Protein AF-A0A7X7UUX5-F1 (afdb_monomer_lite)

Radius of gyration: 20.51 Å; chains: 1; bounding box: 48×49×44 Å

Sequence (109 aa):
MATSIILNQLLIFGILVVIGSLASWRKIITPELRDNLSRIVIDITLPFLIFSTFANTSMSGELLRNSLLIFVLAYVNLFFLYLLGSLSSRIIGLKGAQKVVHTLHTMFG

Foldseek 3Di:
DVVVVVVVVVVVVVVVVVVVVVCVVVCVCPPVNVVVVVCCCVVPVVVVVVVVVVVPDDDDPVVVVVVVVVVVVLVVLLVVQLVVLQVVCVVVVPDDPRSVVSSVVSSPD

Secondary structure (DSSP, 8-state):
-HHHHHHHHHHHHHHHHHHHHHHHHTT-S-HHHHHHHHHHIIIIIHHHHHHHHHHHS---HHHHHHHHHHHHHHHHHHHHHHHHHHHHHHHHT--THHHHHHHHHHHH-

pLDDT: mean 89.73, std 6.49, range [61.72, 96.75]

Structure (mmCIF, N/CA/C/O backbone):
data_AF-A0A7X7UUX5-F1
#
_entry.id   AF-A0A7X7UUX5-F1
#
loop_
_atom_site.group_PDB
_atom_site.id
_atom_site.type_symbol
_atom_site.label_atom_id
_atom_site.label_alt_id
_atom_site.label_comp_id
_atom_site.label_asym_id
_atom_site.label_entity_id
_atom_site.label_seq_id
_atom_site.pdbx_PDB_ins_code
_atom_site.Cartn_x
_atom_site.Cartn_y
_atom_site.Cartn_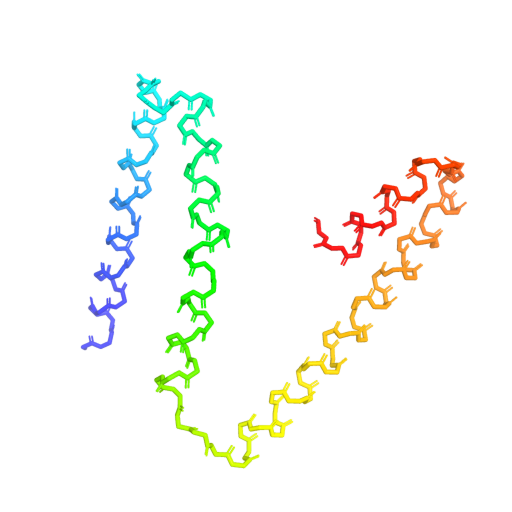z
_atom_site.occupancy
_atom_site.B_iso_or_equiv
_atom_site.auth_seq_id
_atom_site.auth_comp_id
_atom_site.auth_asym_id
_atom_site.auth_atom_id
_atom_site.pdbx_PDB_model_num
ATOM 1 N N . MET A 1 1 ? 29.390 4.945 -11.406 1.00 61.72 1 MET A N 1
ATOM 2 C CA . MET A 1 1 ? 28.271 4.819 -12.370 1.00 61.72 1 MET A CA 1
ATOM 3 C C . MET A 1 1 ? 26.932 4.537 -11.684 1.00 61.72 1 MET A C 1
ATOM 5 O O . MET A 1 1 ? 25.976 5.231 -11.985 1.00 61.72 1 MET A O 1
ATOM 9 N N . ALA A 1 2 ? 26.831 3.600 -10.731 1.00 63.78 2 ALA A N 1
ATOM 10 C CA . ALA A 1 2 ? 25.574 3.361 -9.998 1.00 63.78 2 ALA A CA 1
ATOM 11 C C . ALA A 1 2 ? 25.114 4.571 -9.151 1.00 63.78 2 ALA A C 1
ATOM 13 O O . ALA A 1 2 ? 23.951 4.958 -9.203 1.00 63.78 2 ALA A O 1
ATOM 14 N N . THR A 1 3 ? 26.038 5.235 -8.447 1.00 75.81 3 THR A N 1
ATOM 15 C CA . THR A 1 3 ? 25.730 6.403 -7.597 1.00 75.81 3 THR A CA 1
ATOM 16 C C . THR A 1 3 ? 25.123 7.569 -8.378 1.00 75.81 3 THR A C 1
ATOM 18 O O . THR A 1 3 ? 24.194 8.207 -7.899 1.00 75.81 3 THR A O 1
ATOM 21 N N . SER A 1 4 ? 25.593 7.826 -9.604 1.00 78.81 4 SER A N 1
ATOM 22 C CA . SER A 1 4 ? 25.048 8.886 -10.462 1.00 78.81 4 SER A CA 1
ATOM 23 C C . SER A 1 4 ? 23.641 8.565 -10.974 1.00 78.81 4 SER A C 1
ATOM 25 O O . SER A 1 4 ? 22.834 9.475 -11.126 1.00 78.81 4 SER A O 1
ATOM 27 N N . ILE A 1 5 ? 23.322 7.283 -11.195 1.00 81.12 5 ILE A N 1
ATOM 28 C CA . ILE A 1 5 ? 21.976 6.848 -11.606 1.00 81.12 5 ILE A CA 1
ATOM 29 C C . ILE A 1 5 ? 20.987 7.047 -10.456 1.00 81.12 5 ILE A C 1
ATOM 31 O O . ILE A 1 5 ? 19.923 7.629 -10.659 1.00 81.12 5 ILE A O 1
ATOM 35 N N . ILE A 1 6 ? 21.362 6.626 -9.246 1.00 86.75 6 ILE A N 1
ATOM 36 C CA . ILE A 1 6 ? 20.526 6.790 -8.050 1.00 86.75 6 ILE A CA 1
ATOM 37 C C . ILE A 1 6 ? 20.307 8.278 -7.754 1.00 86.75 6 ILE A C 1
ATOM 39 O O . ILE A 1 6 ? 19.177 8.692 -7.503 1.00 86.75 6 ILE A O 1
ATOM 43 N N . LEU A 1 7 ? 21.359 9.101 -7.852 1.00 90.50 7 LEU A N 1
ATOM 44 C CA . LEU A 1 7 ? 21.253 10.547 -7.652 1.00 90.50 7 LEU A CA 1
ATOM 45 C C . LEU A 1 7 ? 20.288 11.188 -8.661 1.00 90.50 7 LEU A C 1
ATOM 47 O O . LEU A 1 7 ? 19.458 12.008 -8.281 1.00 90.50 7 LEU A O 1
ATOM 51 N N . ASN A 1 8 ? 20.352 10.783 -9.932 1.00 91.19 8 ASN A N 1
ATOM 52 C CA . ASN A 1 8 ? 19.456 11.298 -10.965 1.00 91.19 8 ASN A CA 1
ATOM 53 C C . ASN A 1 8 ? 17.994 10.883 -10.730 1.00 91.19 8 ASN A C 1
ATOM 55 O O . ASN A 1 8 ? 17.095 11.711 -10.845 1.00 91.19 8 ASN A O 1
ATOM 59 N N . GLN A 1 9 ? 17.743 9.626 -10.348 1.00 87.69 9 GLN A N 1
ATOM 60 C CA . GLN A 1 9 ? 16.394 9.164 -9.998 1.00 87.69 9 GLN A CA 1
ATOM 61 C C . GLN A 1 9 ? 15.829 9.929 -8.799 1.00 87.69 9 GLN A C 1
ATOM 63 O O . GLN A 1 9 ? 14.672 10.348 -8.829 1.00 87.69 9 GLN A O 1
ATOM 68 N N . LEU A 1 10 ? 16.654 10.166 -7.776 1.00 91.94 10 LEU A N 1
ATOM 69 C CA . LEU A 1 10 ? 16.261 10.934 -6.601 1.00 91.94 10 LEU A CA 1
ATOM 70 C C . LEU A 1 10 ? 15.935 12.391 -6.960 1.00 91.94 10 LEU A C 1
ATOM 72 O O . LEU A 1 10 ? 14.939 12.929 -6.480 1.00 91.94 10 LEU A O 1
ATOM 76 N N . LEU A 1 11 ? 16.730 13.018 -7.834 1.00 93.62 11 LEU A N 1
ATOM 77 C CA . LEU A 1 11 ? 16.465 14.375 -8.320 1.00 93.62 11 LEU A CA 1
ATOM 78 C C . LEU A 1 11 ? 15.158 14.456 -9.114 1.00 93.62 11 LEU A C 1
ATOM 80 O O . LEU A 1 11 ? 14.368 15.367 -8.878 1.00 93.62 11 LEU A O 1
ATOM 84 N N . ILE A 1 12 ? 14.890 13.491 -10.001 1.00 93.44 12 ILE A N 1
ATOM 85 C CA . ILE A 1 12 ? 13.621 13.416 -10.742 1.00 93.44 12 ILE A CA 1
ATOM 86 C C . ILE A 1 12 ? 12.443 13.279 -9.771 1.00 93.44 12 ILE A C 1
ATOM 88 O O . ILE A 1 12 ? 11.462 14.014 -9.891 1.00 93.44 12 ILE A O 1
ATOM 92 N N . PHE A 1 13 ? 12.554 12.400 -8.771 1.00 91.69 13 PHE A N 1
ATOM 93 C CA . PHE A 1 13 ? 11.546 12.269 -7.717 1.00 91.69 13 PHE A CA 1
ATOM 94 C C . PHE A 1 13 ? 11.330 13.585 -6.966 1.00 91.69 13 PHE A C 1
ATOM 96 O O . PHE A 1 13 ? 10.190 14.004 -6.775 1.00 91.69 13 PHE A O 1
ATOM 103 N N . GLY A 1 14 ? 12.410 14.272 -6.590 1.00 94.50 14 GLY A N 1
ATOM 104 C CA . GLY A 1 14 ? 12.340 15.570 -5.925 1.00 94.50 14 GLY A CA 1
ATOM 105 C C . GLY A 1 14 ? 11.609 16.619 -6.765 1.00 94.50 14 GLY A C 1
ATOM 106 O O . GLY A 1 14 ? 10.715 17.296 -6.261 1.00 94.50 14 GLY A O 1
ATOM 107 N N . ILE A 1 15 ? 11.923 16.711 -8.059 1.00 95.88 15 ILE A N 1
ATOM 108 C CA . ILE A 1 15 ? 11.256 17.636 -8.987 1.00 95.88 15 ILE A CA 1
ATOM 109 C C . ILE A 1 15 ? 9.758 17.323 -9.086 1.00 95.88 15 ILE A C 1
ATOM 111 O O . ILE A 1 15 ? 8.937 18.236 -8.988 1.00 95.88 15 ILE A O 1
ATOM 115 N N . LEU A 1 16 ? 9.385 16.046 -9.224 1.00 92.81 16 LEU A N 1
ATOM 116 C CA . LEU A 1 16 ? 7.981 15.625 -9.280 1.00 92.81 16 LEU A CA 1
ATOM 117 C C . LEU A 1 16 ? 7.217 16.015 -8.009 1.00 92.81 16 LEU A C 1
ATOM 119 O O . LEU A 1 16 ? 6.109 16.550 -8.099 1.00 92.81 16 LEU A O 1
ATOM 123 N N . VAL A 1 17 ? 7.821 15.814 -6.834 1.00 92.44 17 VAL A N 1
ATOM 124 C CA . VAL A 1 17 ? 7.225 16.206 -5.548 1.00 92.44 17 VAL A CA 1
ATOM 125 C C . VAL A 1 17 ? 7.028 17.719 -5.472 1.00 92.44 17 VAL A C 1
ATOM 127 O O . VAL A 1 17 ? 5.957 18.172 -5.065 1.00 92.44 17 VAL A O 1
ATOM 130 N N . VAL A 1 18 ? 8.016 18.512 -5.893 1.00 95.00 18 VAL A N 1
ATOM 131 C CA . VAL A 1 18 ? 7.924 19.981 -5.888 1.00 95.00 18 VAL A CA 1
ATOM 132 C C . VAL A 1 18 ? 6.816 20.467 -6.820 1.00 95.00 18 VAL A C 1
ATOM 134 O O . VAL A 1 18 ? 5.994 21.285 -6.409 1.00 95.00 18 VAL A O 1
ATOM 137 N N . ILE A 1 19 ? 6.738 19.942 -8.044 1.00 93.75 19 ILE A N 1
ATOM 138 C CA . ILE A 1 19 ? 5.696 20.317 -9.011 1.00 93.75 19 ILE A CA 1
ATOM 139 C C . ILE A 1 19 ? 4.308 19.962 -8.470 1.00 93.75 19 ILE A C 1
ATOM 141 O O . ILE A 1 19 ? 3.419 20.816 -8.464 1.00 93.75 19 ILE A O 1
ATOM 145 N N . GLY A 1 20 ? 4.125 18.739 -7.962 1.00 87.38 20 GLY A N 1
ATOM 146 C CA . GLY A 1 20 ? 2.856 18.308 -7.373 1.00 87.38 20 GLY A CA 1
ATOM 147 C C . GLY A 1 20 ? 2.448 19.162 -6.169 1.00 87.38 20 GLY A C 1
ATOM 148 O O . GLY A 1 20 ? 1.291 19.571 -6.052 1.00 87.38 20 GLY A O 1
ATOM 149 N N . SER A 1 21 ? 3.412 19.513 -5.316 1.00 89.06 21 SER A N 1
ATOM 150 C CA . SER A 1 21 ? 3.186 20.363 -4.141 1.00 89.06 21 SER A CA 1
ATOM 151 C C . SER A 1 21 ? 2.796 21.788 -4.533 1.00 89.06 21 SER A C 1
ATOM 153 O O . SER A 1 21 ? 1.840 22.334 -3.986 1.00 89.06 21 SER A O 1
ATOM 155 N N . LEU A 1 22 ? 3.477 22.385 -5.516 1.00 92.31 22 LEU A N 1
ATOM 156 C CA . LEU A 1 22 ? 3.151 23.720 -6.028 1.00 92.31 22 LEU A CA 1
ATOM 157 C C . LEU A 1 22 ? 1.782 23.752 -6.722 1.00 92.31 22 LEU A C 1
ATOM 159 O O . LEU A 1 22 ? 1.027 24.707 -6.536 1.00 92.31 22 LEU A O 1
ATOM 163 N N . ALA A 1 23 ? 1.438 22.713 -7.486 1.00 86.94 23 ALA A N 1
ATOM 164 C CA . ALA A 1 23 ? 0.133 22.585 -8.134 1.00 86.94 23 ALA A CA 1
ATOM 165 C C . ALA A 1 23 ? -1.010 22.456 -7.111 1.00 86.94 23 ALA A C 1
ATOM 167 O O . ALA A 1 23 ? -2.063 23.080 -7.270 1.00 86.94 23 ALA A O 1
ATOM 168 N N . SER A 1 24 ? -0.780 21.701 -6.033 1.00 85.50 24 SER A N 1
ATOM 169 C CA . SER A 1 24 ? -1.703 21.597 -4.899 1.00 85.50 24 SER A CA 1
ATOM 170 C C . SER A 1 24 ? -1.841 22.934 -4.160 1.00 85.50 24 SER A C 1
ATOM 172 O O . SER A 1 24 ? -2.952 23.417 -3.942 1.00 85.50 24 SER A O 1
ATOM 174 N N . TRP A 1 25 ? -0.721 23.602 -3.860 1.00 85.75 25 TRP A N 1
ATOM 175 C CA . TRP A 1 25 ? -0.711 24.885 -3.151 1.00 85.75 25 TRP A CA 1
ATOM 176 C C . TRP A 1 25 ? -1.423 26.003 -3.924 1.00 85.75 25 TRP A C 1
ATOM 178 O O . TRP A 1 25 ? -2.146 26.806 -3.335 1.00 85.75 25 TRP A O 1
ATOM 188 N N . ARG A 1 26 ? -1.301 26.018 -5.256 1.00 87.75 26 ARG A N 1
ATOM 189 C CA . ARG A 1 26 ? -2.018 26.958 -6.132 1.00 87.75 26 ARG A CA 1
ATOM 190 C C . ARG A 1 26 ? -3.490 26.595 -6.370 1.00 87.75 26 ARG A C 1
ATOM 192 O O . ARG A 1 26 ? -4.137 27.261 -7.173 1.00 87.75 26 ARG A O 1
ATOM 199 N N . LYS A 1 27 ? -4.024 25.563 -5.699 1.00 82.94 27 LYS A N 1
ATOM 200 C CA . LYS A 1 27 ? -5.397 25.040 -5.867 1.00 82.94 27 LYS A CA 1
ATOM 201 C C . LYS A 1 27 ? -5.748 24.663 -7.313 1.00 82.94 27 LYS A C 1
ATOM 203 O O . LYS A 1 27 ? -6.921 24.615 -7.669 1.00 82.94 27 LYS A O 1
ATOM 208 N N . ILE A 1 28 ? -4.739 24.374 -8.138 1.00 81.75 28 ILE A N 1
ATOM 209 C CA . ILE A 1 28 ? -4.937 23.846 -9.497 1.00 81.75 28 ILE A CA 1
ATOM 210 C C . ILE A 1 28 ? -5.496 22.422 -9.392 1.00 81.75 28 ILE A C 1
ATOM 212 O O . ILE A 1 28 ? -6.359 22.023 -10.168 1.00 81.75 28 ILE A O 1
ATOM 216 N N . ILE A 1 29 ? -5.044 21.678 -8.377 1.00 80.50 29 ILE A N 1
ATOM 217 C CA . ILE A 1 29 ? -5.624 20.393 -7.997 1.00 80.50 29 ILE A CA 1
ATOM 218 C C . ILE A 1 29 ? -6.865 20.652 -7.143 1.00 80.50 29 ILE A C 1
ATOM 220 O O . ILE A 1 29 ? -6.781 20.856 -5.931 1.00 80.50 29 ILE A O 1
ATOM 224 N N . THR A 1 30 ? -8.024 20.668 -7.796 1.00 86.06 30 THR A N 1
ATOM 225 C CA . THR A 1 30 ? -9.326 20.704 -7.124 1.00 86.06 30 THR A CA 1
ATOM 226 C C . THR A 1 30 ? -9.625 19.354 -6.452 1.00 86.06 30 THR A C 1
ATOM 228 O O . THR A 1 30 ? -9.018 18.340 -6.812 1.00 86.06 30 THR A O 1
ATOM 231 N N . PRO A 1 31 ? -10.560 19.293 -5.484 1.00 83.75 31 PRO A N 1
ATOM 232 C CA . PRO A 1 31 ? -10.964 18.030 -4.858 1.00 83.75 31 PRO A CA 1
ATOM 233 C C . PRO A 1 31 ? -11.417 16.969 -5.874 1.00 83.75 31 PRO A C 1
ATOM 235 O O . PRO A 1 31 ? -11.033 15.812 -5.762 1.00 83.75 31 PRO A O 1
ATOM 238 N N . GLU A 1 32 ? -12.148 17.381 -6.912 1.00 88.06 32 GLU A N 1
ATOM 239 C CA . GLU A 1 32 ? -12.586 16.500 -8.000 1.00 88.06 32 GLU A CA 1
ATOM 240 C C . GLU A 1 32 ? -11.405 15.956 -8.819 1.00 88.06 32 GLU A C 1
ATOM 242 O O . GLU A 1 32 ? -11.331 14.759 -9.097 1.00 88.06 32 GLU A O 1
ATOM 247 N N . LEU A 1 33 ? -10.428 16.810 -9.154 1.00 86.75 33 LEU A N 1
ATOM 248 C CA . LEU A 1 33 ? -9.227 16.365 -9.861 1.00 86.75 33 LEU A CA 1
ATOM 249 C C . LEU A 1 33 ? -8.403 15.398 -9.005 1.00 86.75 33 LEU A C 1
ATOM 251 O O . LEU A 1 33 ? -7.869 14.425 -9.528 1.00 86.75 33 LEU A O 1
ATOM 255 N N . ARG A 1 34 ? -8.314 15.637 -7.693 1.00 85.31 34 ARG A N 1
ATOM 256 C CA . ARG A 1 34 ? -7.620 14.744 -6.758 1.00 85.31 34 ARG A CA 1
ATOM 257 C C . ARG A 1 34 ? -8.254 13.352 -6.730 1.00 85.31 34 ARG A C 1
ATOM 259 O O . ARG A 1 34 ? -7.519 12.368 -6.783 1.00 85.31 34 ARG A O 1
ATOM 266 N N . ASP A 1 35 ? -9.579 13.267 -6.678 1.00 90.25 35 ASP A N 1
ATOM 267 C CA . ASP A 1 35 ? -10.292 11.986 -6.699 1.00 90.25 35 ASP A CA 1
ATOM 268 C C . ASP A 1 35 ? -10.088 11.250 -8.027 1.00 90.25 35 ASP A C 1
ATOM 270 O O . ASP A 1 35 ? -9.804 10.051 -8.034 1.00 90.25 35 ASP A O 1
ATOM 274 N N . ASN A 1 36 ? -10.138 11.969 -9.151 1.00 90.69 36 ASN A N 1
ATOM 275 C CA . ASN A 1 36 ? -9.875 11.394 -10.471 1.00 90.69 36 ASN A CA 1
ATOM 276 C C . ASN A 1 36 ? -8.425 10.907 -10.616 1.00 90.69 36 ASN A C 1
ATOM 278 O O . ASN A 1 36 ? -8.190 9.816 -11.131 1.00 90.69 36 ASN A O 1
ATOM 282 N N . LEU A 1 37 ? -7.449 11.667 -10.111 1.00 89.19 37 LEU A N 1
ATOM 283 C CA . LEU A 1 37 ? -6.049 11.239 -10.069 1.00 89.19 37 LEU A CA 1
ATOM 284 C C . LEU A 1 37 ? -5.870 9.990 -9.200 1.00 89.19 37 LEU A C 1
ATOM 286 O O . LEU A 1 37 ? -5.167 9.068 -9.606 1.00 89.19 37 LEU A O 1
ATOM 290 N N . SER A 1 38 ? -6.527 9.930 -8.039 1.00 91.19 38 SER A N 1
ATOM 291 C CA . SER A 1 38 ? -6.498 8.754 -7.162 1.00 91.19 38 SER A CA 1
ATOM 292 C C . SER A 1 38 ? -7.039 7.510 -7.871 1.00 91.19 38 SER A C 1
ATOM 294 O O . SER A 1 38 ? -6.387 6.467 -7.863 1.00 91.19 38 SER A O 1
ATOM 296 N N . ARG A 1 39 ? -8.177 7.636 -8.569 1.00 93.50 39 ARG A N 1
ATOM 297 C CA . ARG A 1 39 ? -8.750 6.554 -9.385 1.00 93.50 39 ARG A CA 1
ATOM 298 C C . ARG A 1 39 ? -7.793 6.098 -10.477 1.00 93.50 39 ARG A C 1
ATOM 300 O O . ARG A 1 39 ? -7.581 4.908 -10.620 1.00 93.50 39 ARG A O 1
ATOM 307 N N . ILE A 1 40 ? -7.141 7.012 -11.196 1.00 94.12 40 ILE A N 1
ATOM 308 C CA . ILE A 1 40 ? -6.144 6.637 -12.215 1.00 94.12 40 ILE A CA 1
ATOM 309 C C . ILE A 1 40 ? -4.986 5.853 -11.587 1.00 94.12 40 ILE A C 1
ATOM 311 O O . ILE A 1 40 ? -4.566 4.830 -12.126 1.00 94.12 40 ILE A O 1
ATOM 315 N N . VAL A 1 41 ? -4.469 6.300 -10.440 1.00 92.00 41 VAL A N 1
ATOM 316 C CA . VAL A 1 41 ? -3.378 5.595 -9.755 1.00 92.00 41 VAL A CA 1
ATOM 317 C C . VAL A 1 41 ? -3.813 4.188 -9.345 1.00 92.00 41 VAL A C 1
ATOM 319 O O . VAL A 1 41 ? -3.091 3.229 -9.617 1.00 92.00 41 VAL A O 1
ATOM 322 N N . ILE A 1 42 ? -4.982 4.059 -8.721 1.00 91.94 42 ILE A N 1
ATOM 323 C CA . ILE A 1 42 ? -5.464 2.788 -8.176 1.00 91.94 42 ILE A CA 1
ATOM 324 C C . ILE A 1 42 ? -5.924 1.838 -9.288 1.00 91.94 42 ILE A C 1
ATOM 326 O O . ILE A 1 42 ? -5.505 0.684 -9.315 1.00 91.94 42 ILE A O 1
ATOM 330 N N . ASP A 1 43 ? -6.742 2.323 -10.217 1.00 94.31 43 ASP A N 1
ATOM 331 C CA . ASP A 1 43 ? -7.440 1.498 -11.205 1.00 94.31 43 ASP A CA 1
ATOM 332 C C . ASP A 1 43 ? -6.587 1.222 -12.451 1.00 94.31 43 ASP A C 1
ATOM 334 O O . ASP A 1 43 ? -6.838 0.252 -13.165 1.00 94.31 43 ASP A O 1
ATOM 338 N N . ILE A 1 44 ? -5.573 2.053 -12.730 1.00 94.12 44 ILE A N 1
ATOM 339 C CA . ILE A 1 44 ? -4.718 1.919 -13.920 1.00 94.12 44 ILE A CA 1
ATOM 340 C C . ILE A 1 44 ? -3.271 1.667 -13.512 1.00 94.12 44 ILE A C 1
ATOM 342 O O . ILE A 1 44 ? -2.719 0.613 -13.826 1.00 94.12 44 ILE A O 1
ATOM 346 N N . THR A 1 45 ? -2.638 2.606 -12.806 1.00 93.69 45 THR A N 1
ATOM 347 C CA . THR A 1 45 ? -1.193 2.521 -12.555 1.00 93.69 45 THR A CA 1
ATOM 348 C C . THR A 1 45 ? -0.831 1.263 -11.776 1.00 93.69 45 THR A C 1
ATOM 350 O O . THR A 1 45 ? 0.084 0.560 -12.193 1.00 93.69 45 THR A O 1
ATOM 353 N N . LEU A 1 46 ? -1.550 0.939 -10.695 1.00 92.19 46 LEU A N 1
ATOM 354 C CA . LEU A 1 46 ? -1.249 -0.241 -9.877 1.00 92.19 46 LEU A CA 1
ATOM 355 C C . LEU A 1 46 ? -1.329 -1.562 -10.675 1.00 92.19 46 LEU A C 1
ATOM 357 O O . LEU A 1 46 ? -0.331 -2.288 -10.668 1.00 92.19 46 LEU A O 1
ATOM 361 N N . PRO A 1 47 ? -2.414 -1.882 -11.415 1.00 93.12 47 PRO A N 1
ATOM 362 C CA . PRO A 1 47 ? -2.447 -3.067 -12.275 1.00 93.12 47 PRO A CA 1
ATOM 363 C C . PRO A 1 47 ? -1.307 -3.118 -13.294 1.00 93.12 47 PRO A C 1
ATOM 365 O O . PRO A 1 47 ? -0.644 -4.146 -13.430 1.00 93.12 47 PRO A O 1
ATOM 368 N N . PHE A 1 48 ? -1.029 -2.009 -13.985 1.00 94.12 48 PHE A N 1
ATOM 369 C CA . PHE A 1 48 ? 0.062 -1.953 -14.962 1.00 94.12 48 PHE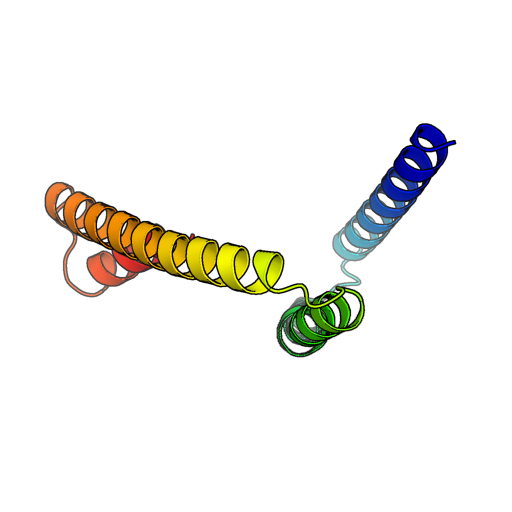 A CA 1
ATOM 370 C C . PHE A 1 48 ? 1.438 -2.149 -14.314 1.00 94.12 48 PHE A C 1
ATOM 372 O O . PHE A 1 48 ? 2.321 -2.762 -14.917 1.00 94.12 48 PHE A O 1
ATOM 379 N N . LEU A 1 49 ? 1.632 -1.678 -13.083 1.00 91.81 49 LEU A N 1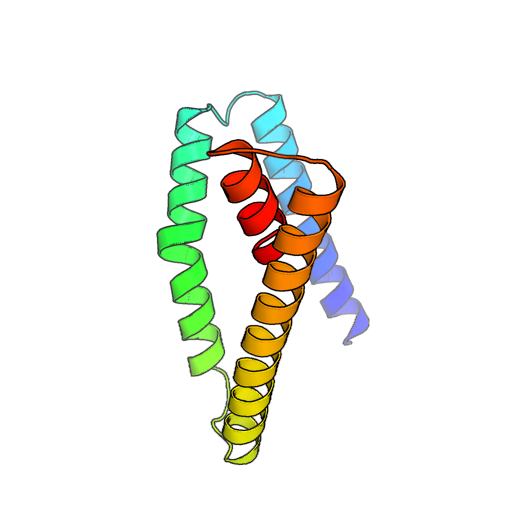
ATOM 380 C CA . LEU A 1 49 ? 2.862 -1.886 -12.320 1.00 91.81 49 LEU A CA 1
ATOM 381 C C . LEU A 1 49 ? 3.054 -3.371 -11.989 1.00 91.81 49 LEU A C 1
ATOM 383 O O . LEU A 1 49 ? 4.145 -3.906 -12.179 1.00 91.81 49 LEU A O 1
ATOM 387 N N . ILE A 1 50 ? 1.982 -4.061 -11.585 1.00 88.88 50 ILE A N 1
ATOM 388 C CA . ILE A 1 50 ? 1.989 -5.516 -11.388 1.00 88.88 50 ILE A CA 1
ATOM 389 C C . ILE A 1 50 ? 2.393 -6.211 -12.696 1.00 88.88 50 ILE A C 1
ATOM 391 O O . ILE A 1 50 ? 3.388 -6.935 -12.719 1.00 88.88 50 ILE A O 1
ATOM 395 N N . PHE A 1 51 ? 1.694 -5.942 -13.804 1.00 90.00 51 PHE A N 1
ATOM 396 C CA . PHE A 1 51 ? 1.991 -6.577 -15.092 1.00 90.00 51 PHE A CA 1
ATOM 397 C C . PHE A 1 51 ? 3.415 -6.305 -15.578 1.00 90.00 51 PHE A C 1
ATOM 399 O O . PHE A 1 51 ? 4.114 -7.234 -15.973 1.00 90.00 51 PHE A O 1
ATOM 406 N N . SER A 1 52 ? 3.867 -5.052 -15.528 1.00 89.38 52 SER A N 1
ATOM 407 C CA . SER A 1 52 ? 5.218 -4.680 -15.962 1.00 89.38 52 SER A CA 1
ATOM 408 C C . SER A 1 52 ? 6.303 -5.313 -15.090 1.00 89.38 52 SER A C 1
ATOM 410 O O . SER A 1 52 ? 7.326 -5.742 -15.621 1.00 89.38 52 SER A O 1
ATOM 412 N N . THR A 1 53 ? 6.072 -5.454 -13.784 1.00 86.56 53 THR A N 1
ATOM 413 C CA . THR A 1 53 ? 6.996 -6.155 -12.882 1.00 86.56 53 THR A CA 1
ATOM 414 C C . THR A 1 53 ? 7.094 -7.637 -13.243 1.00 86.56 53 THR A C 1
ATOM 416 O O . THR A 1 53 ? 8.200 -8.162 -13.369 1.00 86.56 53 THR A O 1
ATOM 419 N N . PHE A 1 54 ? 5.964 -8.310 -13.481 1.00 82.69 54 PHE A N 1
ATOM 420 C CA . PHE A 1 54 ? 5.964 -9.718 -13.893 1.00 82.69 54 PHE A CA 1
ATOM 421 C C . PHE A 1 54 ? 6.563 -9.929 -15.289 1.00 82.69 54 PHE A C 1
ATOM 423 O O . PHE A 1 54 ? 7.299 -10.890 -15.485 1.00 82.69 54 PHE A O 1
ATOM 430 N N . ALA A 1 55 ? 6.302 -9.030 -16.242 1.00 84.44 55 ALA A N 1
ATOM 431 C CA . ALA A 1 55 ? 6.810 -9.131 -17.610 1.00 84.44 55 ALA A CA 1
ATOM 432 C C . ALA A 1 55 ? 8.335 -8.949 -17.707 1.00 84.44 55 ALA A C 1
ATOM 434 O O . ALA A 1 55 ? 8.973 -9.569 -18.553 1.00 84.44 55 ALA A O 1
ATOM 435 N N . ASN A 1 56 ? 8.925 -8.112 -16.847 1.00 81.81 56 ASN A N 1
ATOM 436 C CA . ASN A 1 56 ? 10.372 -7.867 -16.826 1.00 81.81 56 ASN A CA 1
ATOM 437 C C . ASN A 1 56 ? 11.148 -8.843 -15.923 1.00 81.81 56 ASN A C 1
ATOM 439 O O . ASN A 1 56 ? 12.378 -8.823 -15.914 1.00 81.81 56 ASN A O 1
ATOM 443 N N . THR A 1 57 ? 10.457 -9.692 -15.157 1.00 79.44 57 THR A N 1
ATOM 444 C CA . THR A 1 57 ? 11.090 -10.667 -14.262 1.00 79.44 57 THR A CA 1
ATOM 445 C C . THR A 1 57 ? 11.257 -12.005 -14.981 1.00 79.44 57 THR A C 1
ATOM 447 O O . THR A 1 57 ? 10.284 -12.594 -15.447 1.00 79.44 57 THR A O 1
ATOM 450 N N . SER A 1 58 ? 12.482 -12.535 -15.044 1.00 75.94 58 SER A N 1
ATOM 451 C CA . SER A 1 58 ? 12.713 -13.894 -15.538 1.00 75.94 58 SER A CA 1
ATOM 452 C C . SER A 1 58 ? 12.103 -14.906 -14.564 1.00 75.94 58 SER A C 1
ATOM 454 O O . SER A 1 58 ? 12.516 -15.010 -13.410 1.00 75.94 58 SER A O 1
ATOM 456 N N . MET A 1 59 ? 11.094 -15.658 -15.007 1.00 69.19 59 MET A N 1
ATOM 457 C CA . MET A 1 59 ? 10.453 -16.680 -14.175 1.00 69.19 59 MET A CA 1
ATOM 458 C C . MET A 1 59 ? 11.412 -17.854 -13.938 1.00 69.19 59 MET A C 1
ATOM 460 O O . MET A 1 59 ? 11.473 -18.792 -14.729 1.00 69.19 59 MET A O 1
ATOM 464 N N . SER A 1 60 ? 12.174 -17.805 -12.844 1.00 80.31 60 SER A N 1
ATOM 465 C CA . SER A 1 60 ? 12.923 -18.953 -12.331 1.00 80.31 60 SER A CA 1
ATOM 466 C C . SER A 1 60 ? 12.065 -19.758 -11.347 1.00 80.31 60 SER A C 1
ATOM 468 O O . SER A 1 60 ? 11.191 -19.215 -10.663 1.00 80.31 60 SER A O 1
ATOM 470 N N . GLY A 1 61 ? 12.315 -21.068 -11.238 1.00 80.31 61 GLY A N 1
ATOM 471 C CA . GLY A 1 61 ? 11.621 -21.920 -10.259 1.00 80.31 61 GLY A CA 1
ATOM 472 C C . GLY A 1 61 ? 11.842 -21.473 -8.805 1.00 80.31 61 GLY A C 1
ATOM 473 O O . GLY A 1 61 ? 10.958 -21.624 -7.963 1.00 80.31 61 GLY A O 1
ATOM 474 N N . GLU A 1 62 ? 12.990 -20.854 -8.518 1.00 84.81 62 GLU A N 1
ATOM 475 C CA . GLU A 1 62 ? 13.296 -20.266 -7.210 1.00 84.81 62 GLU A CA 1
ATOM 476 C C . GLU A 1 62 ? 12.458 -19.017 -6.925 1.00 84.81 62 GLU A C 1
ATOM 478 O O . GLU A 1 62 ? 11.945 -18.870 -5.816 1.00 84.81 62 GLU A O 1
ATOM 483 N N . LEU A 1 63 ? 12.265 -18.148 -7.925 1.00 84.44 63 LEU A N 1
ATOM 484 C CA . LEU A 1 63 ? 11.408 -16.969 -7.804 1.00 84.44 63 LEU A CA 1
ATOM 485 C C . LEU A 1 63 ? 9.9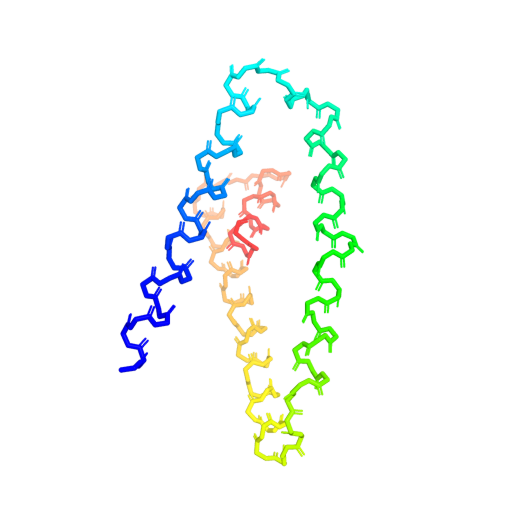74 -17.368 -7.467 1.00 84.44 63 LEU A C 1
ATOM 487 O O . LEU A 1 63 ? 9.418 -16.836 -6.515 1.00 84.44 63 LEU A O 1
ATOM 491 N N . LEU A 1 64 ? 9.408 -18.361 -8.158 1.00 85.38 64 LEU A N 1
ATOM 492 C CA . LEU A 1 64 ? 8.061 -18.861 -7.859 1.00 85.38 64 LEU A CA 1
ATOM 493 C C . LEU A 1 64 ? 7.942 -19.389 -6.424 1.00 85.38 64 LEU A C 1
ATOM 495 O O . LEU A 1 64 ? 6.984 -19.061 -5.722 1.00 85.38 64 LEU A O 1
ATOM 499 N N . ARG A 1 65 ? 8.926 -20.169 -5.961 1.00 89.12 65 ARG A N 1
ATOM 500 C CA . ARG A 1 65 ? 8.940 -20.694 -4.589 1.00 89.12 65 ARG A CA 1
ATOM 501 C C . ARG A 1 65 ? 9.038 -19.574 -3.553 1.00 89.12 65 ARG A C 1
ATOM 503 O O . ARG A 1 65 ? 8.308 -19.597 -2.563 1.00 89.12 65 ARG A O 1
ATOM 510 N N . ASN A 1 66 ? 9.910 -18.596 -3.783 1.00 90.56 66 ASN A N 1
ATOM 511 C CA . ASN A 1 66 ? 10.084 -17.458 -2.885 1.00 90.56 66 ASN A CA 1
ATOM 512 C C . ASN A 1 66 ? 8.841 -16.564 -2.875 1.00 90.56 66 ASN A C 1
ATOM 514 O O . ASN A 1 66 ? 8.377 -16.190 -1.804 1.00 90.56 66 ASN A O 1
ATOM 518 N N . SER A 1 67 ? 8.247 -16.280 -4.036 1.00 87.12 67 SER A N 1
ATOM 519 C CA . SER A 1 67 ? 6.998 -15.525 -4.142 1.00 87.12 67 SER A CA 1
ATOM 520 C C . SER A 1 67 ? 5.851 -16.219 -3.411 1.00 87.12 67 SER A C 1
ATOM 522 O O . SER A 1 67 ? 5.120 -15.554 -2.684 1.00 87.12 67 SER A O 1
ATOM 524 N N . LEU A 1 68 ? 5.720 -17.546 -3.529 1.00 90.50 68 LEU A N 1
ATOM 525 C CA . LEU A 1 68 ? 4.732 -18.315 -2.765 1.00 90.50 68 LEU A CA 1
ATOM 526 C C . LEU A 1 68 ? 4.981 -18.234 -1.256 1.00 90.50 68 LEU A C 1
ATOM 528 O O . LEU A 1 68 ? 4.036 -18.048 -0.493 1.00 90.50 68 LEU A O 1
ATOM 532 N N . LEU A 1 69 ? 6.238 -18.331 -0.816 1.00 94.06 69 LEU A N 1
ATOM 533 C CA . LEU A 1 69 ? 6.585 -18.193 0.598 1.00 94.06 69 LEU A CA 1
ATOM 534 C C . LEU A 1 69 ? 6.221 -16.799 1.119 1.00 94.06 69 LEU A C 1
ATOM 536 O O . LEU A 1 69 ? 5.564 -16.696 2.151 1.00 94.06 69 LEU A O 1
ATOM 540 N N . ILE A 1 70 ? 6.593 -15.741 0.393 1.00 93.31 70 ILE A N 1
ATOM 541 C CA . ILE A 1 70 ? 6.259 -14.351 0.736 1.00 93.31 70 ILE A CA 1
ATOM 542 C C . ILE A 1 70 ? 4.743 -14.162 0.787 1.00 93.31 70 ILE A C 1
ATOM 544 O O . ILE A 1 70 ? 4.240 -13.522 1.706 1.00 93.31 70 ILE A O 1
ATOM 548 N N . PHE A 1 71 ? 4.007 -14.753 -0.155 1.00 91.62 71 PHE A N 1
ATOM 549 C CA . PHE A 1 71 ? 2.550 -14.706 -0.178 1.00 91.62 71 PHE A CA 1
ATOM 550 C C . PHE A 1 71 ? 1.952 -15.336 1.085 1.00 91.62 71 PHE A C 1
ATOM 552 O O . PHE A 1 71 ? 1.146 -14.707 1.764 1.00 91.62 71 PHE A O 1
ATOM 559 N N . VAL A 1 72 ? 2.405 -16.534 1.470 1.00 95.94 72 VAL A N 1
ATOM 560 C CA . VAL A 1 72 ? 1.979 -17.181 2.722 1.00 95.94 72 VAL A CA 1
ATOM 561 C C . VAL A 1 72 ? 2.334 -16.319 3.935 1.00 95.94 72 VAL A C 1
ATOM 563 O O . VAL A 1 72 ? 1.486 -16.101 4.799 1.00 95.94 72 VAL A O 1
ATOM 566 N N . LEU A 1 73 ? 3.556 -15.782 3.990 1.00 96.12 73 LEU A N 1
ATOM 567 C CA . LEU A 1 73 ? 4.003 -14.916 5.082 1.00 96.12 73 LEU A CA 1
ATOM 568 C C . LEU A 1 73 ? 3.148 -13.649 5.202 1.00 96.12 73 LEU A C 1
ATOM 570 O O . LEU A 1 73 ? 2.829 -13.235 6.314 1.00 96.12 73 LEU A O 1
ATOM 574 N N . ALA A 1 74 ? 2.736 -13.064 4.076 1.00 94.88 74 ALA A N 1
ATOM 575 C CA . ALA A 1 74 ? 1.844 -11.913 4.056 1.00 94.88 74 ALA A CA 1
ATOM 576 C C . ALA A 1 74 ? 0.487 -12.256 4.687 1.00 94.88 74 ALA A C 1
ATOM 578 O O . ALA A 1 74 ? 0.033 -11.535 5.571 1.00 94.88 74 ALA A O 1
ATOM 579 N N . TYR A 1 75 ? -0.129 -13.387 4.326 1.00 95.12 75 TYR A N 1
ATOM 580 C CA . TYR A 1 75 ? -1.387 -13.821 4.949 1.00 95.12 75 TYR A CA 1
ATOM 581 C C . TYR A 1 75 ? -1.242 -14.117 6.443 1.00 95.12 75 TYR A C 1
ATOM 583 O O . TYR A 1 75 ? -2.115 -13.741 7.224 1.00 95.12 75 TYR A O 1
ATOM 591 N N . VAL A 1 76 ? -0.136 -14.742 6.855 1.00 96.75 76 VAL A N 1
ATOM 592 C CA . VAL A 1 76 ? 0.167 -14.964 8.277 1.00 96.75 76 VAL A CA 1
ATOM 593 C C . VAL A 1 76 ? 0.284 -13.630 9.016 1.00 96.75 76 VAL A C 1
ATOM 595 O O . VAL A 1 76 ? -0.287 -13.476 10.094 1.00 96.75 76 VAL A O 1
ATOM 598 N N . ASN A 1 77 ? 0.959 -12.646 8.422 1.00 95.88 77 ASN A N 1
ATOM 599 C CA . ASN A 1 77 ? 1.083 -11.306 8.983 1.00 95.88 77 ASN A CA 1
ATOM 600 C C . ASN A 1 77 ? -0.280 -10.602 9.101 1.00 95.88 77 ASN A C 1
ATOM 602 O O . ASN A 1 77 ? -0.607 -10.094 10.172 1.00 95.88 77 ASN A O 1
ATOM 606 N N . LEU A 1 78 ? -1.109 -10.625 8.050 1.00 96.00 78 LEU A N 1
ATOM 607 C CA . LEU A 1 78 ? -2.463 -10.060 8.101 1.00 96.00 78 LEU A CA 1
ATOM 608 C C . LEU A 1 78 ? -3.323 -10.742 9.173 1.00 96.00 78 LEU A C 1
ATOM 610 O O . LEU A 1 78 ? -4.034 -10.066 9.914 1.00 96.00 78 LEU A O 1
ATOM 614 N N . PHE A 1 79 ? -3.243 -12.068 9.294 1.00 96.19 79 PHE A N 1
ATOM 615 C CA . PHE A 1 79 ? -3.946 -12.807 10.340 1.00 96.19 79 PHE A CA 1
ATOM 616 C C . PHE A 1 79 ? -3.474 -12.396 11.740 1.00 96.19 79 PHE A C 1
ATOM 618 O O . PHE A 1 79 ? -4.290 -12.177 12.635 1.00 96.19 79 PHE A O 1
ATOM 625 N N . PHE A 1 80 ? -2.166 -12.228 11.927 1.00 96.75 80 PHE A N 1
ATOM 626 C CA . PHE A 1 80 ? -1.600 -11.768 13.190 1.00 96.75 80 PHE A CA 1
ATOM 627 C C . PHE A 1 80 ? -2.060 -10.345 13.546 1.00 96.75 80 PHE A C 1
ATOM 629 O O . PHE A 1 80 ? -2.504 -10.104 14.668 1.00 96.75 80 PHE A O 1
ATOM 636 N N . LEU A 1 81 ? -2.045 -9.416 12.586 1.00 96.31 81 LEU A N 1
ATOM 637 C CA . LEU A 1 81 ? -2.554 -8.053 12.772 1.00 96.31 81 LEU A CA 1
ATOM 638 C C . LEU A 1 81 ? -4.059 -8.032 13.058 1.00 96.31 81 LEU A C 1
ATOM 640 O O . LEU A 1 81 ? -4.507 -7.272 13.913 1.00 96.31 81 LEU A O 1
ATOM 644 N N . TYR A 1 82 ? -4.840 -8.901 12.415 1.00 96.06 82 TYR A N 1
ATOM 645 C CA . TYR A 1 82 ? -6.257 -9.076 12.726 1.00 96.06 82 TYR A CA 1
ATOM 646 C C . TYR A 1 82 ? -6.470 -9.532 14.176 1.00 96.06 82 TYR A C 1
ATOM 648 O O . TYR A 1 82 ? -7.313 -8.975 14.885 1.00 96.06 82 TYR A O 1
ATOM 656 N N . LEU A 1 83 ? -5.689 -10.509 14.650 1.00 95.88 83 LEU A N 1
ATOM 657 C CA . LEU A 1 83 ? -5.740 -10.954 16.044 1.00 95.88 83 LEU A CA 1
ATOM 658 C C . LEU A 1 83 ? -5.381 -9.819 17.006 1.00 95.88 83 LEU A C 1
ATOM 660 O O . LEU A 1 83 ? -6.097 -9.611 17.985 1.00 95.88 83 LEU A O 1
ATOM 664 N N . LEU A 1 84 ? -4.326 -9.055 16.715 1.00 95.62 84 LEU A N 1
ATOM 665 C CA . LEU A 1 84 ? -3.931 -7.896 17.517 1.00 95.62 84 LEU A CA 1
ATOM 666 C C . LEU A 1 84 ? -4.996 -6.793 17.516 1.00 95.62 84 LEU A C 1
ATOM 668 O O . LEU A 1 84 ? -5.315 -6.248 18.573 1.00 95.62 84 LEU A O 1
ATOM 672 N N . GLY A 1 85 ? -5.596 -6.485 16.365 1.00 94.94 85 GLY A N 1
ATOM 673 C CA . GLY A 1 85 ? -6.697 -5.528 16.239 1.00 94.94 85 GLY A CA 1
ATOM 674 C C . GLY A 1 85 ? -7.926 -5.967 17.036 1.00 94.94 85 GLY A C 1
ATOM 675 O O . GLY A 1 85 ? -8.513 -5.193 17.793 1.00 94.94 85 GLY A O 1
ATOM 676 N N . SER A 1 86 ? -8.269 -7.252 16.961 1.00 92.88 86 SER A N 1
ATOM 677 C CA . SER A 1 86 ? -9.377 -7.833 17.718 1.00 92.88 86 SER A CA 1
ATOM 678 C C . SER A 1 86 ? -9.099 -7.840 19.226 1.00 92.88 86 SER A C 1
ATOM 680 O O . SER A 1 86 ? -9.969 -7.465 20.016 1.00 92.88 86 SER A O 1
ATOM 682 N N . LEU A 1 87 ? -7.880 -8.188 19.647 1.00 95.31 87 LEU A N 1
ATOM 683 C CA . LEU A 1 87 ? -7.487 -8.196 21.055 1.00 95.31 87 LEU A CA 1
ATOM 684 C C . LEU A 1 87 ? -7.457 -6.778 21.636 1.00 95.31 87 LEU A C 1
ATOM 686 O O . LEU A 1 87 ? -8.072 -6.529 22.671 1.00 95.31 87 LEU A O 1
ATOM 690 N N . SER A 1 88 ? -6.814 -5.837 20.944 1.00 95.25 88 SER A N 1
ATOM 691 C CA . SER A 1 88 ? -6.752 -4.430 21.357 1.00 95.25 88 SER A CA 1
ATOM 692 C C . SER A 1 88 ? -8.142 -3.799 21.429 1.00 95.25 88 SER A C 1
ATOM 694 O O . SER A 1 88 ? -8.470 -3.169 22.432 1.00 95.25 88 SER A O 1
ATOM 696 N N . SER A 1 89 ? -9.017 -4.058 20.451 1.00 94.88 89 SER A N 1
ATOM 697 C CA . SER A 1 89 ? -10.405 -3.578 20.496 1.00 94.88 89 SER A CA 1
ATOM 698 C C . SER A 1 89 ? -11.179 -4.105 21.709 1.00 94.88 89 SER A C 1
ATOM 700 O O . SER A 1 89 ? -12.007 -3.389 22.273 1.00 94.88 89 SER A O 1
ATOM 702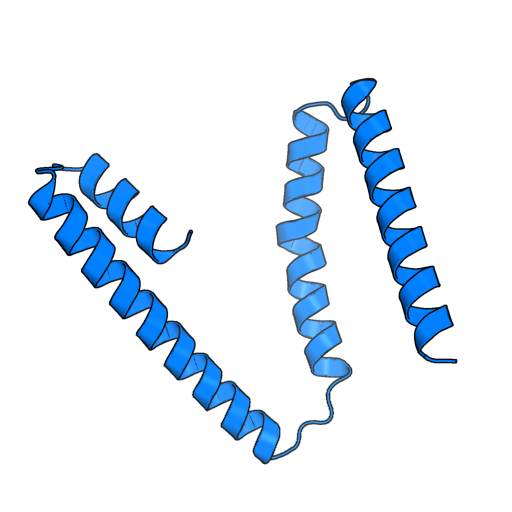 N N . ARG A 1 90 ? -10.893 -5.341 22.144 1.00 92.44 90 ARG A N 1
ATOM 703 C CA . ARG A 1 90 ? -11.507 -5.954 23.325 1.00 92.44 90 ARG A CA 1
ATOM 704 C C . ARG A 1 90 ? -10.970 -5.352 24.621 1.00 92.44 90 ARG A C 1
ATOM 706 O O . ARG A 1 90 ? -11.767 -5.118 25.521 1.00 92.44 90 ARG A O 1
ATOM 713 N N . ILE A 1 91 ? -9.666 -5.080 24.700 1.00 95.31 91 ILE A N 1
ATOM 714 C CA . ILE A 1 91 ? -9.031 -4.425 25.857 1.00 95.31 91 ILE A CA 1
ATOM 715 C C . ILE A 1 91 ? -9.578 -3.003 26.040 1.00 95.31 91 ILE A C 1
ATOM 717 O O . ILE A 1 91 ? -9.878 -2.600 27.157 1.00 95.31 91 ILE A O 1
ATOM 721 N N . ILE A 1 92 ? -9.765 -2.268 24.940 1.00 93.94 92 ILE A N 1
ATOM 722 C CA . ILE A 1 92 ? -10.287 -0.891 24.944 1.00 93.94 92 ILE A CA 1
ATOM 723 C C . ILE A 1 92 ? -11.819 -0.860 25.135 1.00 93.94 92 ILE A C 1
ATOM 725 O O . ILE A 1 92 ? -12.399 0.183 25.425 1.00 93.94 92 ILE A O 1
ATOM 729 N N . GLY A 1 93 ? -12.503 -2.002 25.008 1.00 93.88 93 GLY A N 1
ATOM 730 C CA . GLY A 1 93 ? -13.953 -2.096 25.195 1.00 93.88 93 GLY A CA 1
ATOM 731 C C . GLY A 1 93 ? -14.776 -1.556 24.020 1.00 93.88 93 GLY A C 1
ATOM 732 O O . GLY A 1 93 ? -15.933 -1.176 24.209 1.00 93.88 93 GLY A O 1
ATOM 733 N N . LEU A 1 94 ? -14.210 -1.535 22.807 1.00 93.00 94 LEU A N 1
ATOM 734 C CA . LEU A 1 94 ? -14.901 -1.075 21.600 1.00 93.00 94 LEU A CA 1
ATOM 735 C C . LEU A 1 94 ? -16.058 -2.016 21.232 1.00 93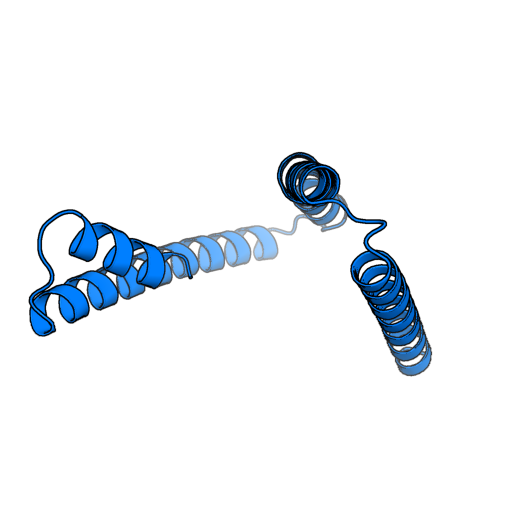.00 94 LEU A C 1
ATOM 737 O O . LEU A 1 94 ? -15.927 -3.244 21.268 1.00 93.00 94 LEU A O 1
ATOM 741 N N . LYS A 1 95 ? -17.198 -1.442 20.830 1.00 92.00 95 LYS A N 1
ATOM 742 C CA . LYS A 1 95 ? -18.420 -2.187 20.479 1.00 92.00 95 LYS A CA 1
ATOM 743 C C . LYS A 1 95 ? -18.902 -1.860 19.066 1.00 92.00 95 LYS A C 1
ATOM 745 O O . LYS A 1 95 ? -18.666 -0.773 18.543 1.00 92.00 95 LYS A O 1
ATOM 750 N N . GLY A 1 96 ? -19.603 -2.819 18.458 1.00 91.44 96 GLY A N 1
ATOM 751 C CA . GLY A 1 96 ? -20.260 -2.653 17.160 1.00 91.44 96 GLY A CA 1
ATOM 752 C C . GLY A 1 96 ? -19.303 -2.199 16.054 1.00 91.44 96 GLY A C 1
ATOM 753 O O . GLY A 1 96 ? -18.225 -2.769 15.882 1.00 91.44 96 GLY A O 1
ATOM 754 N N . ALA A 1 97 ? -19.694 -1.154 15.323 1.00 91.44 97 ALA A N 1
ATOM 755 C CA . ALA A 1 97 ? -18.943 -0.629 14.184 1.00 91.44 97 ALA A CA 1
ATOM 756 C C . ALA A 1 97 ? -17.522 -0.162 14.548 1.00 91.44 97 ALA A C 1
ATOM 758 O O . ALA A 1 97 ? -16.594 -0.395 13.781 1.00 91.44 97 ALA A O 1
ATOM 759 N N . GLN A 1 98 ? -17.318 0.423 15.734 1.00 90.62 98 GLN A N 1
ATOM 760 C CA . GLN A 1 98 ? -16.002 0.921 16.159 1.00 90.62 98 GLN A CA 1
ATOM 761 C C . GLN A 1 98 ? -14.975 -0.205 16.289 1.00 90.62 98 GLN A C 1
ATOM 763 O O . GLN A 1 98 ? -13.826 -0.054 15.884 1.00 90.62 98 GLN A O 1
ATOM 768 N N . LYS A 1 99 ? -15.408 -1.365 16.801 1.00 93.69 99 LYS A N 1
ATOM 769 C CA . LYS A 1 99 ? -14.568 -2.563 16.871 1.00 93.69 99 LYS A CA 1
ATOM 770 C C . LYS A 1 99 ? -14.144 -3.020 15.477 1.00 93.69 99 LYS A C 1
ATOM 772 O O . LYS A 1 99 ? -12.977 -3.351 15.275 1.00 93.69 99 LYS A O 1
ATOM 777 N N . VAL A 1 100 ? -15.087 -3.047 14.535 1.00 92.69 100 VAL A N 1
ATOM 778 C CA . VAL A 1 100 ? -14.837 -3.500 13.160 1.00 92.69 100 VAL A CA 1
ATOM 779 C C . VAL A 1 100 ? -13.855 -2.563 12.465 1.00 92.69 100 VAL A C 1
ATOM 781 O O . VAL A 1 100 ? -12.849 -3.034 11.946 1.00 92.69 100 VAL A O 1
ATOM 784 N N . VAL A 1 101 ? -14.089 -1.249 12.535 1.00 94.56 101 VAL A N 1
ATOM 785 C CA . VAL A 1 101 ? -13.203 -0.240 11.937 1.00 94.56 101 VAL A CA 1
ATOM 786 C C . VAL A 1 101 ? -11.795 -0.332 12.521 1.00 94.56 101 VAL A C 1
ATOM 788 O O . VAL A 1 101 ? -10.841 -0.449 11.761 1.00 94.56 101 VAL A O 1
ATOM 791 N N . HIS A 1 102 ? -11.653 -0.371 13.851 1.00 94.38 102 HIS A N 1
ATOM 792 C CA . HIS A 1 102 ? -10.346 -0.505 14.508 1.00 94.38 102 HIS A CA 1
ATOM 793 C C . HIS A 1 102 ? -9.610 -1.785 14.099 1.00 94.38 102 HIS A C 1
ATOM 795 O O . HIS A 1 102 ? -8.421 -1.755 13.790 1.00 94.38 102 HIS A O 1
ATOM 801 N N . THR A 1 103 ? -10.318 -2.916 14.062 1.00 94.19 103 THR A N 1
ATOM 802 C CA . THR A 1 103 ? -9.719 -4.211 13.703 1.00 94.19 103 THR A CA 1
ATOM 803 C C . THR A 1 103 ? -9.236 -4.218 12.254 1.00 94.19 103 THR A C 1
ATOM 805 O O . THR A 1 103 ? -8.117 -4.651 11.990 1.00 94.19 103 THR A O 1
ATOM 808 N N . LEU A 1 104 ? -10.050 -3.717 11.319 1.00 94.00 104 LEU A N 1
ATOM 809 C CA . LEU A 1 104 ? -9.695 -3.676 9.899 1.00 94.00 104 LEU A CA 1
ATOM 810 C C . LEU A 1 104 ? -8.583 -2.663 9.618 1.00 94.00 104 LEU A C 1
ATOM 812 O O . LEU A 1 104 ? -7.660 -2.986 8.881 1.00 94.00 104 LEU A O 1
ATOM 816 N N . HIS A 1 105 ? -8.619 -1.489 10.248 1.00 93.75 105 HIS A N 1
ATOM 817 C CA . HIS A 1 105 ? -7.545 -0.499 10.148 1.00 93.75 105 HIS A CA 1
ATOM 818 C C . HIS A 1 105 ? -6.227 -1.051 10.707 1.00 93.75 105 HIS A C 1
ATOM 820 O O . HIS A 1 105 ? -5.175 -0.861 10.115 1.00 93.75 105 HIS A O 1
ATOM 826 N N . THR A 1 106 ? -6.265 -1.810 11.807 1.00 92.88 106 THR A N 1
ATOM 827 C CA . THR A 1 106 ? -5.060 -2.477 12.332 1.00 92.88 106 THR A CA 1
ATOM 828 C C . THR A 1 106 ? -4.535 -3.546 11.366 1.00 92.88 106 THR A C 1
ATOM 830 O O . THR A 1 106 ? -3.330 -3.716 11.240 1.00 92.88 106 THR A O 1
ATOM 833 N N . MET A 1 107 ? -5.425 -4.274 10.683 1.00 93.56 107 MET A N 1
ATOM 834 C CA . MET A 1 107 ? -5.069 -5.338 9.736 1.00 93.56 107 MET A CA 1
ATOM 835 C C . MET A 1 107 ? -4.490 -4.811 8.418 1.00 93.56 107 MET A C 1
ATOM 837 O O . MET A 1 107 ? -3.545 -5.403 7.898 1.00 93.56 107 MET A O 1
ATOM 841 N N . PHE A 1 108 ? -5.070 -3.745 7.867 1.00 90.81 108 PHE A N 1
ATOM 842 C CA . PHE A 1 108 ? -4.744 -3.251 6.527 1.00 90.81 108 PHE A CA 1
ATOM 843 C C . PHE A 1 108 ? -3.839 -2.017 6.505 1.00 90.81 108 PHE A C 1
ATOM 845 O O . PHE A 1 108 ? -3.232 -1.762 5.465 1.00 90.81 108 PHE A O 1
ATOM 852 N N . GLY A 1 109 ? -3.692 -1.316 7.633 1.00 82.69 109 GLY A N 1
ATOM 853 C CA . GLY A 1 109 ? -2.979 -0.041 7.706 1.00 82.69 109 GLY A CA 1
ATOM 854 C C . GLY A 1 109 ? -3.929 1.136 7.644 1.00 82.69 109 GLY A C 1
ATOM 855 O O . GLY A 1 109 ? -4.621 1.295 6.616 1.00 82.69 109 GLY A O 1
#